Protein AF-A0A2Z4UVG0-F1 (afdb_monomer_lite)

Foldseek 3Di:
DFQAKAKEAEAEDDPQWWWKWKAKPPFDIDIYINPDRDIDIGGHHQDVVSFDKIKIWIWIFGPDPPRDTQATFIKIWTADRNNQAIDIGADPRGGPQWDWDDPDRRYIYIYRYDGD

Radius of gyration: 13.83 Å; chains: 1; bounding box: 35×26×41 Å

Structure (mmCIF, N/CA/C/O backbone):
data_AF-A0A2Z4UVG0-F1
#
_entry.id   AF-A0A2Z4UVG0-F1
#
loop_
_atom_site.group_PDB
_atom_site.id
_atom_site.type_symbol
_atom_site.label_atom_id
_atom_site.label_alt_id
_atom_site.label_comp_id
_atom_site.label_asym_id
_atom_site.label_entity_id
_atom_site.label_seq_id
_atom_site.pdbx_PDB_ins_code
_atom_site.Cartn_x
_atom_site.Cartn_y
_atom_site.Cartn_z
_atom_site.occupancy
_atom_site.B_iso_or_equiv
_atom_site.auth_seq_id
_atom_site.auth_comp_id
_atom_site.auth_asym_id
_atom_site.auth_atom_id
_atom_site.pdbx_PDB_model_num
ATOM 1 N N . MET A 1 1 ? -10.010 15.197 14.086 1.00 56.59 1 MET A N 1
ATOM 2 C CA . MET A 1 1 ? -8.655 14.617 14.220 1.00 56.59 1 MET A CA 1
ATOM 3 C C . MET A 1 1 ? -8.649 13.291 13.475 1.00 56.59 1 MET A C 1
ATOM 5 O O . MET A 1 1 ? -9.696 12.650 13.489 1.00 56.59 1 MET A O 1
ATOM 9 N N . PRO A 1 2 ? -7.560 12.908 12.789 1.00 71.81 2 PRO A N 1
ATOM 10 C CA . PRO A 1 2 ? -7.484 11.608 12.126 1.00 71.81 2 PRO A CA 1
ATOM 11 C C . PRO A 1 2 ? -7.598 10.477 13.155 1.00 71.81 2 PRO A C 1
ATOM 13 O O . PRO A 1 2 ? -7.041 10.574 14.249 1.00 71.81 2 PRO A O 1
ATOM 16 N N . LYS A 1 3 ? -8.346 9.431 12.801 1.00 82.44 3 LYS A N 1
ATOM 17 C CA . LYS A 1 3 ? -8.556 8.225 13.604 1.00 82.44 3 LYS A CA 1
ATOM 18 C C . LYS A 1 3 ? -7.345 7.303 13.556 1.00 82.44 3 LYS A C 1
ATOM 20 O O . LYS A 1 3 ? -6.973 6.747 14.581 1.00 82.44 3 LYS A O 1
ATOM 25 N N . ALA A 1 4 ? -6.733 7.172 12.384 1.00 88.00 4 ALA A N 1
ATOM 26 C CA . ALA A 1 4 ? -5.518 6.401 12.165 1.00 88.00 4 ALA A CA 1
ATOM 27 C C . ALA A 1 4 ? -4.609 7.130 11.171 1.00 88.00 4 ALA A C 1
ATOM 29 O O . ALA A 1 4 ? -5.077 7.895 10.325 1.00 88.00 4 ALA A O 1
ATOM 30 N N . ASN A 1 5 ? -3.308 6.874 11.272 1.00 92.44 5 ASN A N 1
ATOM 31 C CA . ASN A 1 5 ? -2.317 7.321 10.302 1.00 92.44 5 ASN A CA 1
ATOM 32 C C . ASN A 1 5 ? -1.577 6.091 9.789 1.00 92.44 5 ASN A C 1
ATOM 34 O O . ASN A 1 5 ? -0.985 5.362 10.582 1.00 92.44 5 ASN A O 1
ATOM 38 N N . ILE A 1 6 ? -1.619 5.870 8.478 1.00 94.06 6 ILE A N 1
ATOM 39 C CA . ILE A 1 6 ? -0.936 4.748 7.833 1.00 94.06 6 ILE A CA 1
ATOM 40 C C . ILE A 1 6 ? 0.223 5.311 7.031 1.00 94.06 6 ILE A C 1
ATOM 42 O O . ILE A 1 6 ? 0.024 6.129 6.133 1.00 94.06 6 ILE A O 1
ATOM 46 N N . ARG A 1 7 ? 1.440 4.898 7.365 1.00 96.69 7 ARG A N 1
ATOM 47 C CA . ARG A 1 7 ? 2.639 5.311 6.648 1.00 96.69 7 ARG A CA 1
ATOM 48 C C . ARG A 1 7 ? 2.884 4.353 5.487 1.00 96.69 7 ARG A C 1
ATOM 50 O O . ARG A 1 7 ? 2.956 3.147 5.686 1.00 96.69 7 ARG A O 1
ATOM 57 N N . PHE A 1 8 ? 3.045 4.899 4.294 1.00 96.06 8 PHE A N 1
ATOM 58 C CA . PHE A 1 8 ? 3.369 4.164 3.083 1.00 96.06 8 PHE A CA 1
ATOM 59 C C . PHE A 1 8 ? 4.762 4.525 2.587 1.00 96.06 8 PHE A C 1
ATOM 61 O O . PHE A 1 8 ? 5.138 5.698 2.605 1.00 96.06 8 PHE A O 1
ATOM 68 N N . THR A 1 9 ? 5.480 3.527 2.086 1.00 95.25 9 THR A N 1
ATOM 69 C CA . THR A 1 9 ? 6.734 3.684 1.339 1.00 95.25 9 THR A CA 1
ATOM 70 C C . THR A 1 9 ? 6.650 2.855 0.055 1.00 95.25 9 THR A C 1
ATOM 72 O O . THR A 1 9 ? 5.973 1.824 0.034 1.00 95.25 9 THR A O 1
ATOM 75 N N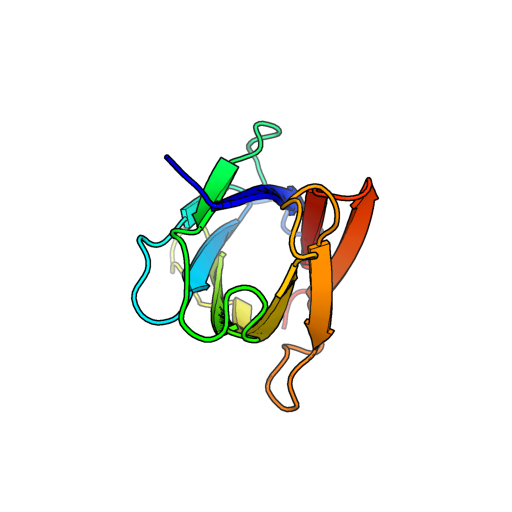 . ALA A 1 10 ? 7.312 3.306 -1.012 1.00 92.75 10 ALA A N 1
ATOM 76 C CA . ALA A 1 10 ? 7.444 2.570 -2.268 1.00 92.75 10 ALA A CA 1
ATOM 77 C C . ALA A 1 10 ? 8.905 2.142 -2.475 1.00 92.75 10 ALA A C 1
ATOM 79 O O . ALA A 1 10 ? 9.804 2.940 -2.236 1.00 92.75 10 ALA A O 1
ATOM 80 N N . ASP A 1 11 ? 9.134 0.907 -2.921 1.00 88.88 11 ASP A N 1
ATOM 81 C CA . ASP A 1 11 ? 10.475 0.355 -3.204 1.00 88.88 11 ASP A CA 1
ATOM 82 C C . ASP A 1 11 ? 10.421 -0.644 -4.383 1.00 88.88 11 ASP A C 1
ATOM 84 O O . ASP A 1 11 ? 9.343 -0.958 -4.887 1.00 88.88 11 ASP A O 1
ATOM 88 N N . GLY A 1 12 ? 11.539 -1.189 -4.848 1.00 80.81 12 GLY A N 1
ATOM 89 C CA . GLY A 1 12 ? 11.561 -2.333 -5.762 1.00 80.81 12 GLY A CA 1
ATOM 90 C C . GLY A 1 12 ? 12.417 -2.162 -7.013 1.00 80.81 12 GLY A C 1
ATOM 91 O O . GLY A 1 12 ? 13.141 -1.188 -7.184 1.00 80.81 12 GLY A O 1
ATOM 92 N N . LEU A 1 13 ? 12.331 -3.168 -7.886 1.00 69.12 13 LEU A N 1
ATOM 93 C CA . LEU A 1 13 ? 13.327 -3.504 -8.914 1.00 69.12 13 LEU A CA 1
ATOM 94 C C . LEU A 1 13 ? 13.258 -2.696 -10.226 1.00 69.12 13 LEU A C 1
ATOM 96 O O . LEU A 1 13 ? 13.814 -3.136 -11.231 1.00 69.12 13 LEU A O 1
ATOM 100 N N . ASP A 1 14 ? 12.619 -1.527 -10.243 1.00 70.69 14 ASP A N 1
ATOM 101 C CA . ASP A 1 14 ? 12.678 -0.649 -11.418 1.00 70.69 14 ASP A CA 1
ATOM 102 C C . ASP A 1 14 ? 13.831 0.351 -11.265 1.00 70.69 14 ASP A C 1
ATOM 104 O O . ASP A 1 14 ? 13.739 1.291 -10.473 1.00 70.69 14 ASP A O 1
ATOM 108 N N . ALA A 1 15 ? 14.923 0.135 -12.007 1.00 66.62 15 ALA A N 1
ATOM 109 C CA . ALA A 1 15 ? 16.113 0.991 -11.970 1.00 66.62 15 ALA A CA 1
ATOM 110 C C . ALA A 1 15 ? 15.810 2.442 -12.382 1.00 66.62 15 ALA A C 1
ATOM 112 O O . ALA A 1 15 ? 16.469 3.366 -11.906 1.00 66.62 15 ALA A O 1
ATOM 113 N N . ASP A 1 16 ? 14.789 2.628 -13.220 1.00 78.31 16 ASP A N 1
ATOM 114 C CA . ASP A 1 16 ? 14.308 3.930 -13.685 1.00 78.31 16 ASP A CA 1
ATOM 115 C C . ASP A 1 16 ? 13.196 4.507 -12.793 1.00 78.31 16 ASP A C 1
ATOM 117 O O . ASP A 1 16 ? 12.821 5.678 -12.909 1.00 78.31 16 ASP A O 1
ATOM 121 N N . GLY A 1 17 ? 12.705 3.694 -11.859 1.00 89.88 17 GLY A N 1
ATOM 122 C CA . GLY A 1 17 ? 11.712 4.056 -10.869 1.00 89.88 17 GLY A CA 1
ATOM 123 C C . GLY A 1 17 ? 10.278 4.137 -11.389 1.00 89.88 17 GLY A C 1
ATOM 124 O O . GLY A 1 17 ? 9.982 4.334 -12.569 1.00 89.88 17 GLY A O 1
ATOM 125 N N . TYR A 1 18 ? 9.349 4.044 -10.445 1.00 93.31 18 TYR A N 1
ATOM 126 C CA . TYR A 1 18 ? 7.921 4.133 -10.701 1.00 93.31 18 TYR A CA 1
ATOM 127 C C . TYR A 1 18 ? 7.237 5.048 -9.684 1.00 93.31 18 TYR A C 1
ATOM 129 O O . TYR A 1 18 ? 7.665 5.205 -8.538 1.00 93.31 18 TYR A O 1
ATOM 137 N N . THR A 1 19 ? 6.139 5.653 -10.111 1.00 95.19 19 THR A N 1
ATOM 138 C CA . THR A 1 19 ? 5.181 6.328 -9.251 1.00 95.19 19 THR A CA 1
ATOM 139 C C . THR A 1 19 ? 4.156 5.306 -8.770 1.00 95.19 19 THR A C 1
ATOM 141 O O . THR A 1 19 ? 3.436 4.713 -9.574 1.00 95.19 19 THR A O 1
ATOM 144 N N . LEU A 1 20 ? 4.071 5.108 -7.457 1.00 96.06 20 LEU A N 1
ATOM 145 C CA . LEU A 1 20 ? 3.022 4.347 -6.795 1.00 96.06 20 LEU A CA 1
ATOM 146 C C . LEU A 1 20 ? 1.901 5.283 -6.355 1.00 96.06 20 LEU A C 1
ATOM 148 O O . LEU A 1 20 ? 2.116 6.186 -5.548 1.00 96.06 20 LEU A O 1
ATOM 152 N N . LYS A 1 21 ? 0.683 5.019 -6.816 1.00 97.12 21 LYS A N 1
ATOM 153 C CA . LYS A 1 21 ? -0.529 5.641 -6.285 1.00 97.12 21 LYS A CA 1
ATOM 154 C C . LYS A 1 21 ? -1.233 4.676 -5.352 1.00 97.12 21 LYS A C 1
ATOM 156 O O . LYS A 1 21 ? -1.458 3.529 -5.728 1.00 97.12 21 LYS A O 1
ATOM 161 N N . VAL A 1 22 ? -1.604 5.153 -4.169 1.00 97.56 22 VAL A N 1
ATOM 162 C CA . VAL A 1 22 ? -2.509 4.465 -3.241 1.00 97.56 22 VAL A CA 1
ATOM 163 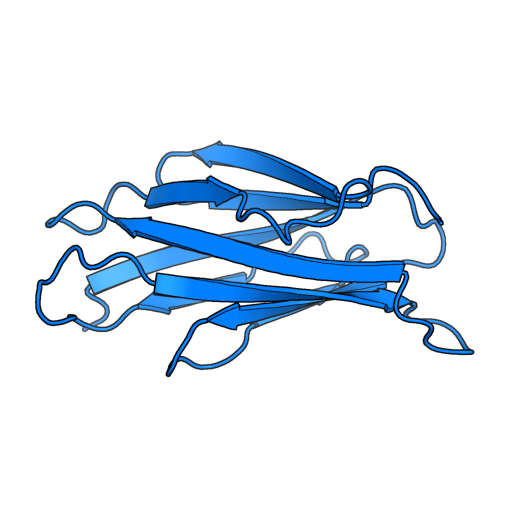C C . VAL A 1 22 ? -3.772 5.308 -3.161 1.00 97.56 22 VAL A C 1
ATOM 165 O O . VAL A 1 22 ? -3.717 6.457 -2.737 1.00 97.56 22 VAL A O 1
ATOM 168 N N . ILE A 1 23 ? -4.898 4.762 -3.605 1.00 97.06 23 ILE A N 1
ATOM 169 C CA . ILE A 1 23 ? -6.170 5.475 -3.768 1.00 97.06 23 ILE A CA 1
ATOM 170 C C . ILE A 1 23 ? -7.214 4.770 -2.894 1.00 97.06 23 ILE A C 1
ATOM 172 O O . ILE A 1 23 ? -7.871 3.831 -3.356 1.00 97.06 23 ILE A O 1
ATOM 176 N N . PRO A 1 24 ? -7.348 5.148 -1.614 1.00 95.56 24 PRO A N 1
ATOM 177 C CA . PRO A 1 24 ? -8.342 4.563 -0.729 1.00 95.56 24 PRO A CA 1
ATOM 178 C C . PRO A 1 24 ? -9.744 5.057 -1.077 1.00 95.56 24 PRO A C 1
ATOM 180 O O . PRO A 1 24 ? -9.933 6.191 -1.520 1.00 95.56 24 PRO A O 1
ATOM 183 N N . TRP A 1 25 ? -10.747 4.213 -0.851 1.00 93.25 25 TRP A N 1
ATOM 184 C CA . TRP A 1 25 ? -12.136 4.580 -1.091 1.00 93.25 25 TRP A CA 1
ATOM 185 C C . TRP A 1 25 ? -12.532 5.808 -0.265 1.00 93.25 25 TRP A C 1
ATOM 187 O O . TRP A 1 25 ? -12.440 5.800 0.962 1.00 93.25 25 TRP A O 1
ATOM 197 N N . ASN A 1 26 ? -12.995 6.849 -0.960 1.00 90.00 26 ASN A N 1
ATOM 198 C CA . ASN A 1 26 ? -13.487 8.098 -0.379 1.00 90.00 26 ASN A CA 1
ATOM 199 C C . ASN A 1 26 ? -12.457 8.880 0.469 1.00 90.00 26 ASN A C 1
ATOM 201 O O . ASN A 1 26 ? -12.853 9.682 1.313 1.00 90.00 26 ASN A O 1
ATOM 205 N N . LEU A 1 27 ? -11.152 8.662 0.249 1.00 91.56 27 LEU A N 1
ATOM 206 C CA . LEU A 1 27 ? -10.061 9.419 0.877 1.00 91.56 27 LEU A CA 1
ATOM 207 C C . LEU A 1 27 ? -9.147 10.048 -0.178 1.00 91.56 27 LEU A C 1
ATOM 209 O O . LEU A 1 27 ? -9.188 9.692 -1.357 1.00 91.56 27 LEU A O 1
ATOM 213 N N . GLU A 1 28 ? -8.309 10.985 0.261 1.00 92.56 28 GLU A N 1
ATOM 214 C CA . GLU A 1 28 ? -7.312 11.605 -0.605 1.00 92.56 28 GLU A CA 1
ATOM 215 C C . GLU A 1 28 ? -6.260 10.571 -1.057 1.00 92.56 28 GLU A C 1
ATOM 217 O O . GLU A 1 28 ? -5.716 9.840 -0.220 1.00 92.56 28 GLU A O 1
ATOM 222 N N . PRO A 1 29 ? -5.967 10.484 -2.368 1.00 95.00 29 PRO A N 1
ATOM 223 C CA . PRO A 1 29 ? -4.914 9.620 -2.874 1.00 95.00 29 PRO A CA 1
ATOM 224 C C . PRO A 1 29 ? -3.533 10.017 -2.361 1.00 95.00 29 PRO A C 1
ATOM 226 O O . PRO A 1 29 ? -3.198 11.196 -2.275 1.00 95.00 29 PRO A O 1
ATOM 229 N N . LEU A 1 30 ? -2.685 9.020 -2.141 1.00 95.81 30 LEU A N 1
ATOM 230 C CA . LEU A 1 30 ? -1.255 9.222 -1.966 1.00 95.81 30 LEU A CA 1
ATOM 231 C C . LEU A 1 30 ? -0.514 8.919 -3.258 1.00 95.81 30 LEU A C 1
ATOM 233 O O . LEU A 1 30 ? -0.823 7.951 -3.954 1.00 95.81 30 LEU A O 1
ATOM 237 N N . GLU A 1 31 ? 0.520 9.707 -3.518 1.00 95.94 31 GLU A N 1
ATOM 238 C CA . GLU A 1 31 ? 1.487 9.465 -4.578 1.00 95.94 31 GLU A CA 1
ATOM 239 C C . GLU A 1 31 ? 2.887 9.345 -3.964 1.00 95.94 31 GLU A C 1
ATOM 241 O O . GLU A 1 31 ? 3.336 10.220 -3.218 1.00 95.94 31 GLU A O 1
ATOM 246 N N . LEU A 1 32 ? 3.563 8.236 -4.256 1.00 94.88 32 LEU A N 1
ATOM 247 C CA . LEU A 1 32 ? 4.918 7.925 -3.816 1.00 94.88 32 LEU A CA 1
ATOM 248 C C . LEU A 1 32 ? 5.783 7.653 -5.042 1.00 94.88 32 LEU A C 1
ATOM 250 O O . LEU A 1 32 ? 5.305 7.088 -6.020 1.00 94.88 32 LEU A O 1
ATOM 254 N N . LYS A 1 33 ? 7.063 8.013 -4.990 1.00 92.88 33 LYS A N 1
AT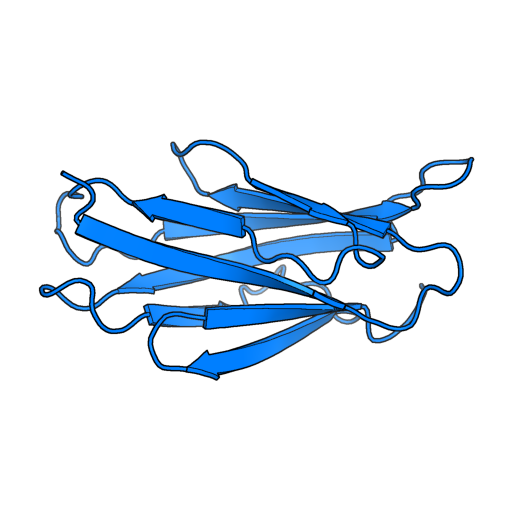OM 255 C CA . LYS A 1 33 ? 8.039 7.624 -6.014 1.00 92.88 33 LYS A CA 1
ATOM 256 C C . LYS A 1 33 ? 8.938 6.555 -5.420 1.00 92.88 33 LYS A C 1
ATOM 258 O O . LYS A 1 33 ? 9.426 6.751 -4.316 1.00 92.88 33 LYS A O 1
ATOM 263 N N . SER A 1 34 ? 9.194 5.466 -6.138 1.00 91.81 34 SER A N 1
ATOM 264 C CA . SER A 1 34 ? 10.092 4.403 -5.659 1.00 91.81 34 SER A CA 1
ATOM 265 C C . SER A 1 34 ? 11.544 4.865 -5.506 1.00 91.81 34 SER A C 1
ATOM 267 O O . SER A 1 34 ? 12.329 4.239 -4.809 1.00 91.81 34 SER A O 1
ATOM 269 N N . THR A 1 35 ? 11.906 5.977 -6.149 1.00 89.00 35 THR A N 1
ATOM 270 C CA . THR A 1 35 ? 13.214 6.630 -6.013 1.00 89.00 35 THR A CA 1
ATOM 271 C C . THR A 1 35 ? 13.290 7.572 -4.807 1.00 89.00 35 THR A C 1
ATOM 273 O O . THR A 1 35 ? 14.341 8.159 -4.562 1.00 89.00 35 THR A O 1
ATOM 276 N N . ASP A 1 36 ? 12.178 7.791 -4.099 1.00 86.19 36 ASP A N 1
ATOM 277 C CA . ASP A 1 36 ? 12.100 8.619 -2.896 1.00 86.19 36 ASP A CA 1
ATOM 278 C C . ASP A 1 36 ? 12.017 7.706 -1.668 1.00 86.19 36 ASP A C 1
ATOM 280 O O . ASP A 1 36 ? 11.105 6.893 -1.536 1.00 86.19 36 ASP A O 1
ATOM 284 N N . THR A 1 37 ? 12.963 7.851 -0.741 1.00 79.75 37 THR A N 1
ATOM 285 C CA . THR A 1 37 ? 12.940 7.113 0.531 1.00 79.75 37 THR A CA 1
ATOM 286 C C . THR A 1 37 ? 11.939 7.703 1.524 1.00 79.75 37 THR A C 1
ATOM 288 O O . THR A 1 37 ? 11.667 7.102 2.567 1.00 79.75 37 THR A O 1
ATOM 291 N N . ALA A 1 38 ? 11.380 8.882 1.234 1.00 86.31 38 ALA A N 1
ATOM 292 C CA . ALA A 1 38 ? 10.420 9.527 2.103 1.00 86.31 38 ALA A CA 1
ATOM 293 C C . ALA A 1 38 ? 9.062 8.827 2.043 1.00 86.31 38 ALA A C 1
ATOM 295 O O . ALA A 1 38 ? 8.383 8.773 1.017 1.00 86.31 38 ALA A O 1
ATOM 296 N N . SER A 1 39 ? 8.607 8.388 3.210 1.00 91.50 39 SER A N 1
ATOM 297 C CA . SER A 1 39 ? 7.256 7.873 3.366 1.00 91.50 39 SER A CA 1
ATOM 298 C C . SER A 1 39 ? 6.182 8.947 3.139 1.00 91.50 39 SER A C 1
ATOM 300 O O . SER A 1 39 ? 6.432 10.148 3.300 1.00 91.50 39 SER A O 1
ATOM 302 N N . ARG A 1 40 ? 4.955 8.522 2.832 1.00 95.44 40 ARG A N 1
ATOM 303 C CA . ARG A 1 40 ? 3.748 9.364 2.833 1.00 95.44 40 ARG A CA 1
ATOM 304 C C . ARG A 1 40 ? 2.739 8.831 3.837 1.00 95.44 40 ARG A C 1
ATOM 306 O O . ARG A 1 40 ? 2.685 7.632 4.081 1.00 95.44 40 ARG A O 1
ATOM 313 N N . VAL A 1 41 ? 1.957 9.719 4.442 1.00 95.12 41 VAL A N 1
ATOM 314 C CA . VAL A 1 41 ? 0.993 9.346 5.484 1.00 95.12 41 VAL A CA 1
ATOM 315 C C . VAL A 1 41 ? -0.420 9.488 4.946 1.00 95.12 41 VAL A C 1
ATOM 317 O O . VAL A 1 41 ? -0.813 10.571 4.526 1.00 95.12 41 VAL A O 1
ATOM 320 N N . LEU A 1 42 ? -1.183 8.400 5.002 1.00 94.00 42 LEU A N 1
ATOM 321 C CA . LEU A 1 42 ? -2.621 8.412 4.792 1.00 94.00 42 LEU A CA 1
ATOM 322 C C . LEU A 1 4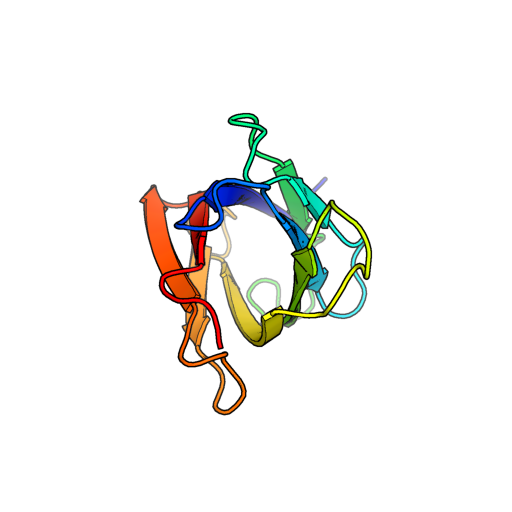2 ? -3.288 8.689 6.136 1.00 94.00 42 LEU A C 1
ATOM 324 O O . LEU A 1 42 ? -3.229 7.855 7.042 1.00 94.00 42 LEU A O 1
ATOM 328 N N . SER A 1 43 ? -3.933 9.844 6.254 1.00 92.06 43 SER A N 1
ATOM 329 C CA . SER A 1 43 ? -4.752 10.176 7.414 1.00 92.06 43 SER A CA 1
ATOM 330 C C . SER A 1 43 ? -6.180 9.693 7.200 1.00 92.06 43 SER A C 1
ATOM 332 O O . SER A 1 43 ? -6.882 10.152 6.302 1.00 92.06 43 SER A O 1
ATOM 334 N N . VAL A 1 44 ? -6.614 8.767 8.047 1.00 88.38 44 VAL A N 1
ATOM 335 C CA . VAL A 1 44 ? -7.934 8.147 7.956 1.00 88.38 44 VAL A CA 1
ATOM 336 C C . VAL A 1 44 ? -8.882 8.849 8.935 1.00 88.38 44 VAL A C 1
ATOM 338 O O . VAL A 1 44 ? -8.547 8.946 10.119 1.00 88.38 44 VAL A O 1
ATOM 341 N N . PRO A 1 45 ? -10.035 9.381 8.492 1.00 87.75 45 PRO A N 1
ATOM 342 C CA . PRO A 1 45 ? -11.039 9.964 9.377 1.00 87.75 45 PRO A CA 1
ATOM 343 C C . PRO A 1 45 ? -11.745 8.880 10.201 1.00 87.75 45 PRO A C 1
ATOM 345 O O . PRO A 1 45 ? -11.563 7.686 9.975 1.00 87.75 45 PRO A O 1
ATOM 348 N N . ASP A 1 46 ? -12.560 9.292 11.169 1.00 84.88 46 ASP A N 1
ATOM 349 C CA . ASP A 1 46 ? -13.406 8.339 11.887 1.00 84.88 46 ASP A CA 1
ATOM 350 C C . ASP A 1 46 ? -14.468 7.791 10.926 1.00 84.88 46 ASP A C 1
ATOM 352 O O . ASP A 1 46 ? -15.211 8.557 10.305 1.00 84.88 46 ASP A O 1
ATOM 356 N N . LEU A 1 47 ? -14.492 6.471 10.759 1.00 84.25 47 LEU A N 1
ATOM 357 C CA . LEU A 1 47 ? -15.469 5.787 9.917 1.00 84.25 47 LEU A CA 1
ATOM 358 C C . LEU A 1 47 ? -16.644 5.282 10.758 1.00 84.25 47 LEU A C 1
ATOM 360 O O . LEU A 1 47 ? -16.615 5.303 11.986 1.00 84.25 47 LEU A O 1
ATOM 364 N N . ASN A 1 48 ? -17.697 4.814 10.091 1.00 84.56 48 ASN A N 1
ATOM 365 C CA . ASN A 1 48 ? -18.801 4.131 10.751 1.00 84.56 48 ASN A CA 1
ATOM 366 C C . ASN A 1 48 ? -19.049 2.768 10.078 1.00 84.56 48 ASN A C 1
ATOM 368 O O . ASN A 1 48 ? -19.573 2.748 8.962 1.00 84.56 48 ASN A O 1
ATOM 372 N N . PRO A 1 49 ? -18.691 1.641 10.722 1.00 87.69 49 PRO A N 1
ATOM 373 C CA . PRO A 1 49 ? -18.030 1.541 12.031 1.00 87.69 49 PRO A CA 1
ATOM 374 C C . PRO A 1 49 ? -16.581 2.071 12.019 1.00 87.69 49 PRO A C 1
ATOM 376 O O . PRO A 1 49 ? -15.936 2.123 10.975 1.00 87.69 49 PRO A O 1
ATOM 379 N N . ALA A 1 50 ? -16.067 2.472 13.187 1.00 85.06 50 ALA A N 1
ATOM 380 C CA . ALA A 1 50 ? -14.769 3.154 13.330 1.00 85.06 50 ALA A CA 1
ATOM 381 C C . ALA A 1 50 ? -13.551 2.312 12.917 1.00 85.06 50 ALA A C 1
ATOM 383 O O . ALA A 1 50 ? -12.476 2.858 12.682 1.00 85.06 50 ALA A O 1
ATOM 384 N N . ASP A 1 51 ? -13.719 0.996 12.837 1.00 85.38 51 ASP A N 1
ATOM 385 C CA . ASP A 1 51 ? -12.738 0.003 12.402 1.00 85.38 51 ASP A CA 1
ATOM 386 C C . ASP A 1 51 ? -13.145 -0.669 11.079 1.00 85.38 51 ASP A C 1
ATOM 388 O O . ASP A 1 51 ? -12.747 -1.808 10.813 1.00 85.38 51 ASP A O 1
ATOM 392 N N . ALA A 1 52 ? -13.969 0.007 10.270 1.00 89.94 52 ALA A N 1
ATOM 393 C CA . ALA A 1 52 ? -14.381 -0.486 8.964 1.00 89.94 52 ALA A CA 1
ATOM 394 C C . ALA A 1 52 ? -13.168 -0.768 8.068 1.00 89.94 52 ALA A C 1
ATOM 396 O O . ALA A 1 52 ? -12.224 0.018 7.990 1.00 89.94 52 ALA A O 1
ATOM 397 N N . GLU A 1 53 ? -13.220 -1.898 7.364 1.00 93.06 53 GLU A N 1
ATOM 398 C CA . GLU A 1 53 ? -12.267 -2.203 6.303 1.00 93.06 53 GLU A CA 1
ATOM 399 C C . GLU A 1 53 ? -12.556 -1.312 5.088 1.00 93.06 53 GLU A C 1
ATOM 401 O O . GLU A 1 53 ? -13.703 -1.199 4.651 1.00 93.06 53 GLU A O 1
ATOM 406 N N . ILE A 1 54 ? -11.515 -0.694 4.529 1.00 94.75 54 ILE A N 1
ATOM 407 C CA . ILE A 1 54 ? -11.602 0.082 3.290 1.00 94.75 54 ILE A CA 1
ATOM 408 C C . ILE A 1 54 ? -10.779 -0.579 2.197 1.00 94.75 54 ILE A C 1
ATOM 410 O O . ILE A 1 54 ? -9.698 -1.115 2.437 1.00 94.75 54 ILE A O 1
ATOM 414 N N . VAL A 1 55 ? -11.278 -0.506 0.969 1.00 96.25 55 VAL A N 1
ATOM 415 C CA . VAL A 1 55 ? -10.504 -0.876 -0.214 1.00 96.25 55 VAL A CA 1
ATOM 416 C C . VAL A 1 55 ? -9.637 0.304 -0.648 1.00 96.25 55 VAL A C 1
ATOM 418 O O . VAL A 1 55 ? -10.092 1.448 -0.650 1.00 96.25 55 VAL A O 1
ATOM 421 N N . ALA A 1 56 ? -8.396 0.029 -1.036 1.00 97.44 56 ALA A N 1
ATOM 422 C CA . ALA A 1 56 ? -7.514 0.978 -1.694 1.00 97.44 56 ALA A CA 1
ATOM 423 C C . ALA A 1 56 ? -7.022 0.402 -3.018 1.00 97.44 56 ALA A C 1
ATOM 425 O O . ALA A 1 56 ? -6.436 -0.682 -3.053 1.00 97.44 56 ALA A O 1
ATOM 426 N N . GLN A 1 57 ? -7.255 1.130 -4.109 1.00 97.88 57 GLN A N 1
ATOM 427 C CA . GLN A 1 57 ? -6.612 0.824 -5.379 1.00 97.88 57 GLN A CA 1
ATOM 428 C C . GLN A 1 57 ? -5.125 1.166 -5.272 1.00 97.88 57 GLN A C 1
ATOM 430 O O . GLN A 1 57 ? -4.752 2.188 -4.694 1.00 97.88 57 GLN A O 1
ATOM 435 N N . ILE A 1 58 ? -4.285 0.317 -5.849 1.00 97.25 58 ILE A N 1
ATOM 436 C CA . ILE A 1 58 ? -2.867 0.583 -6.041 1.00 97.25 58 ILE A CA 1
ATOM 437 C C . ILE A 1 58 ? -2.529 0.554 -7.524 1.00 97.25 58 ILE A C 1
ATOM 439 O O . ILE A 1 58 ? -2.991 -0.317 -8.261 1.00 97.25 58 ILE A O 1
ATOM 443 N N . ALA A 1 59 ? -1.721 1.510 -7.963 1.00 96.44 59 ALA A N 1
ATOM 444 C CA . ALA A 1 59 ? -1.252 1.579 -9.338 1.00 96.44 59 ALA A CA 1
ATOM 445 C C . ALA A 1 59 ? 0.211 2.015 -9.363 1.00 96.44 59 ALA A C 1
ATOM 447 O O . ALA A 1 59 ? 0.547 3.071 -8.831 1.00 96.44 59 ALA A O 1
ATOM 448 N N . ALA A 1 60 ? 1.064 1.208 -9.985 1.00 95.12 60 ALA A N 1
ATO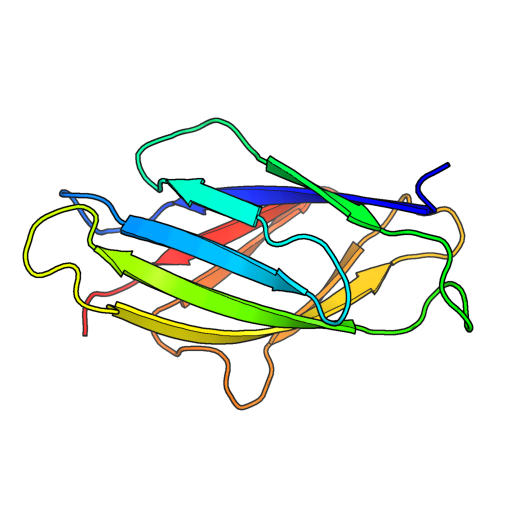M 449 C CA . ALA A 1 60 ? 2.460 1.528 -10.237 1.00 95.12 60 ALA A CA 1
ATOM 450 C C . ALA A 1 60 ? 2.626 1.909 -11.710 1.00 95.12 60 ALA A C 1
ATOM 452 O O . ALA A 1 60 ? 2.266 1.135 -12.602 1.00 95.12 60 ALA A O 1
ATOM 453 N N . GLN A 1 61 ? 3.159 3.099 -11.959 1.00 94.88 61 GLN A N 1
ATOM 454 C CA . GLN A 1 61 ? 3.380 3.653 -13.290 1.00 94.88 61 GLN A CA 1
ATOM 455 C C . GLN A 1 61 ? 4.841 4.059 -13.440 1.00 94.88 61 GLN A C 1
ATOM 457 O O . GLN A 1 61 ? 5.361 4.745 -12.568 1.00 94.88 61 GLN A O 1
ATOM 462 N N . GLN A 1 62 ? 5.496 3.683 -14.535 1.00 92.69 62 GLN A N 1
ATOM 463 C CA . GLN A 1 62 ? 6.874 4.106 -14.801 1.00 92.69 62 GLN A CA 1
ATOM 464 C C . GLN A 1 62 ? 7.007 5.632 -14.785 1.00 92.69 62 GLN A C 1
ATOM 466 O O . GLN A 1 62 ? 6.154 6.352 -15.316 1.00 92.69 62 GLN A O 1
ATOM 471 N N . ILE A 1 63 ? 8.091 6.131 -14.187 1.00 92.31 63 ILE A N 1
ATOM 472 C CA . ILE A 1 63 ? 8.386 7.570 -14.184 1.00 92.31 63 ILE A CA 1
ATOM 473 C C . ILE A 1 63 ? 8.787 8.020 -15.587 1.00 92.31 63 ILE A C 1
ATOM 475 O O . ILE A 1 63 ? 8.323 9.060 -16.056 1.00 92.31 63 ILE A O 1
ATOM 479 N N . ASN A 1 64 ? 9.614 7.229 -16.265 1.00 89.31 64 ASN A N 1
ATOM 480 C CA . ASN A 1 64 ? 10.096 7.536 -17.602 1.00 89.31 64 ASN A CA 1
ATOM 481 C C . ASN A 1 64 ? 9.055 7.192 -18.676 1.00 89.31 64 ASN A C 1
ATOM 483 O O . ASN A 1 64 ? 8.160 6.366 -18.480 1.00 89.31 64 ASN A O 1
ATOM 487 N N . TRP A 1 65 ? 9.178 7.845 -19.833 1.00 87.00 65 TRP A N 1
ATOM 488 C CA . TRP A 1 65 ? 8.374 7.533 -21.015 1.00 87.00 65 TRP A CA 1
ATOM 489 C C . TRP A 1 65 ? 8.518 6.034 -21.358 1.00 87.00 65 TRP A C 1
ATOM 491 O O . TRP A 1 65 ? 9.647 5.542 -21.353 1.00 87.00 65 TRP A O 1
ATOM 501 N N . PRO A 1 66 ? 7.430 5.296 -21.655 1.00 91.94 66 PRO A N 1
ATOM 502 C CA . PRO A 1 66 ? 6.099 5.770 -22.050 1.00 91.94 66 PRO A CA 1
ATOM 503 C C . PRO A 1 66 ? 5.093 5.945 -20.901 1.00 91.94 66 PRO A C 1
ATOM 505 O O . PRO A 1 66 ? 3.897 6.060 -21.162 1.00 91.94 66 PRO A O 1
ATOM 508 N N . HIS A 1 67 ? 5.541 5.968 -19.642 1.00 91.56 67 HIS A N 1
ATOM 509 C CA . HIS A 1 67 ? 4.673 6.011 -18.460 1.00 91.56 67 HIS A CA 1
ATOM 510 C C . HIS A 1 67 ? 3.709 4.818 -18.397 1.00 91.56 67 HIS A C 1
ATOM 512 O O . HIS A 1 67 ? 2.524 4.963 -18.079 1.00 91.56 67 HIS A O 1
ATOM 518 N N . GLN A 1 68 ? 4.206 3.628 -18.739 1.00 92.38 68 GLN A N 1
ATOM 519 C CA . GLN A 1 68 ? 3.403 2.415 -18.722 1.00 92.38 68 GLN A CA 1
ATOM 520 C C . GLN A 1 68 ? 3.019 2.043 -17.286 1.00 92.38 68 GLN A C 1
ATOM 522 O O . GLN A 1 68 ? 3.825 2.138 -16.358 1.00 92.38 68 GLN A O 1
ATOM 527 N N . TYR A 1 69 ? 1.780 1.586 -17.105 1.00 93.88 69 TYR A N 1
ATOM 528 C CA . TYR A 1 69 ? 1.374 0.933 -15.866 1.00 93.88 69 TYR A CA 1
ATOM 529 C C . TYR A 1 69 ? 2.008 -0.454 -15.788 1.00 93.88 69 TYR A C 1
ATOM 531 O O . TYR A 1 69 ? 1.731 -1.313 -16.624 1.00 93.88 69 TYR A O 1
ATOM 539 N N . VAL A 1 70 ? 2.842 -0.660 -14.774 1.00 93.50 70 VAL A N 1
ATOM 540 C CA . VAL A 1 70 ? 3.555 -1.922 -14.524 1.00 93.50 70 VAL A CA 1
ATOM 541 C C . VAL A 1 70 ? 2.867 -2.772 -13.462 1.00 93.50 70 VAL A C 1
ATOM 543 O O . VAL A 1 70 ? 3.092 -3.973 -13.408 1.00 93.50 70 VAL A O 1
ATOM 546 N N . ALA A 1 71 ? 1.987 -2.186 -12.647 1.00 95.19 71 ALA A N 1
ATOM 547 C CA . ALA A 1 71 ? 1.095 -2.927 -11.761 1.00 95.19 71 ALA A CA 1
ATOM 548 C C . AL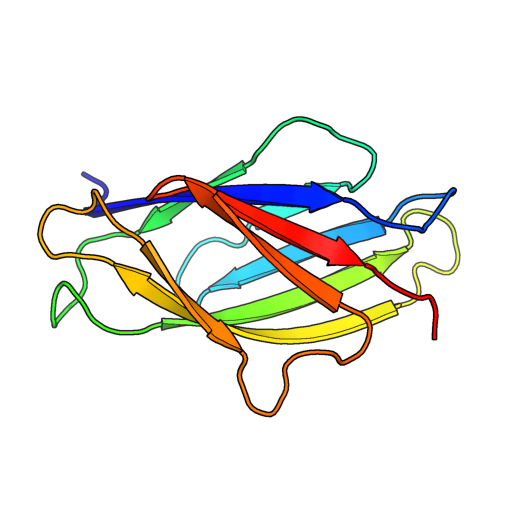A A 1 71 ? -0.199 -2.140 -11.523 1.00 95.19 71 ALA A C 1
ATOM 550 O O . ALA A 1 71 ? -0.180 -0.913 -11.416 1.00 95.19 71 ALA A O 1
ATOM 551 N N . ASN A 1 72 ? -1.328 -2.837 -11.419 1.00 96.31 72 ASN A N 1
ATOM 552 C CA . ASN A 1 72 ? -2.620 -2.245 -11.080 1.00 96.31 72 ASN A CA 1
ATOM 553 C C . ASN A 1 72 ? -3.460 -3.279 -10.331 1.00 96.31 72 ASN A C 1
ATOM 555 O O . ASN A 1 72 ? -3.531 -4.433 -10.748 1.00 96.31 72 ASN A O 1
ATOM 559 N N . GLY A 1 73 ? -4.074 -2.871 -9.229 1.00 97.25 73 GLY A N 1
ATOM 560 C CA . GLY A 1 73 ? -4.905 -3.748 -8.424 1.00 97.25 73 GLY A CA 1
ATOM 561 C C . GLY A 1 73 ? -5.389 -3.066 -7.160 1.00 97.25 73 GLY A C 1
ATOM 562 O O . GLY A 1 73 ? -5.541 -1.847 -7.123 1.00 97.25 73 GLY A O 1
ATOM 563 N N . SER A 1 74 ? -5.643 -3.835 -6.107 1.00 97.88 74 SER A N 1
ATOM 564 C CA . SER A 1 74 ? -6.153 -3.271 -4.857 1.00 97.88 74 SER A CA 1
ATOM 565 C C . SER A 1 74 ? -5.772 -4.086 -3.627 1.00 97.88 74 SER A C 1
ATOM 567 O O . SER A 1 74 ? -5.441 -5.272 -3.704 1.00 97.88 74 SER A O 1
ATOM 569 N N . LEU A 1 75 ? -5.847 -3.449 -2.464 1.00 97.62 75 LEU A N 1
ATOM 570 C CA . LEU A 1 75 ? -5.684 -4.072 -1.155 1.00 97.62 75 LEU A CA 1
ATOM 571 C C . LEU A 1 75 ? -6.750 -3.556 -0.186 1.00 97.62 75 LEU A C 1
ATOM 573 O O . LEU A 1 75 ? -7.280 -2.460 -0.353 1.00 97.62 75 LEU A O 1
ATOM 577 N N . TYR A 1 76 ? -7.047 -4.349 0.832 1.00 97.50 76 TYR A N 1
ATOM 578 C CA . TYR A 1 76 ? -7.894 -3.951 1.945 1.00 97.50 76 TYR A CA 1
ATOM 579 C C . TYR A 1 76 ? -7.043 -3.425 3.099 1.00 97.50 76 TYR A C 1
ATOM 581 O O . TYR A 1 76 ? -6.009 -4.014 3.422 1.00 97.50 76 TYR A O 1
ATOM 589 N N . LEU A 1 77 ? -7.490 -2.334 3.715 1.00 96.38 77 LEU A N 1
ATOM 590 C CA . LEU A 1 77 ? -6.888 -1.696 4.883 1.00 96.38 77 LEU A CA 1
ATOM 591 C C . LEU A 1 77 ? -7.889 -1.688 6.032 1.00 96.38 77 LEU A C 1
ATOM 593 O O . LEU A 1 77 ? -9.053 -1.341 5.845 1.00 96.38 77 LEU A O 1
ATOM 597 N N . ARG A 1 78 ? -7.414 -2.000 7.234 1.00 94.75 78 ARG A N 1
ATOM 598 C CA . ARG A 1 78 ? -8.180 -1.892 8.475 1.00 94.75 78 ARG A CA 1
ATOM 599 C C . ARG A 1 78 ? -7.275 -1.428 9.608 1.00 94.75 78 ARG A C 1
ATOM 601 O O . ARG A 1 78 ? -6.070 -1.667 9.573 1.00 94.75 78 ARG A O 1
ATOM 608 N N . TRP A 1 79 ? -7.838 -0.806 10.635 1.00 93.06 79 TRP A N 1
ATOM 609 C CA . TRP A 1 79 ? -7.096 -0.361 11.815 1.00 93.06 79 TRP A CA 1
ATOM 610 C C . TRP A 1 79 ? -7.832 -0.690 13.113 1.00 93.06 79 TRP A C 1
ATOM 612 O O . TRP A 1 79 ? -9.037 -0.936 13.128 1.00 93.06 79 TRP A O 1
ATOM 622 N N . SER A 1 80 ? -7.086 -0.714 14.213 1.00 92.50 80 SER A N 1
ATOM 623 C CA . SER A 1 80 ? -7.624 -0.852 15.563 1.00 92.50 80 SER A CA 1
ATOM 624 C C . SER A 1 80 ? -8.388 0.402 15.995 1.00 92.50 80 SER A C 1
ATOM 626 O O . SER A 1 80 ? -8.140 1.507 15.517 1.00 92.50 80 SER A O 1
ATOM 628 N N . LEU A 1 81 ? -9.296 0.253 16.963 1.00 89.88 81 LEU A N 1
ATOM 629 C CA . LEU A 1 81 ? -10.122 1.358 17.470 1.00 89.88 81 LEU A CA 1
ATOM 630 C C . LEU A 1 81 ? -9.321 2.509 18.099 1.00 89.88 81 LEU A C 1
ATOM 632 O O . LEU A 1 81 ? -9.837 3.622 18.193 1.00 89.88 81 LEU A O 1
ATOM 636 N N . ASP A 1 82 ? -8.086 2.262 18.531 1.00 89.38 82 ASP A N 1
ATOM 637 C CA . ASP A 1 82 ? -7.164 3.283 19.037 1.00 89.38 82 ASP A CA 1
ATOM 638 C C . ASP A 1 82 ? -6.271 3.897 17.942 1.00 89.38 82 ASP A C 1
ATOM 640 O O . ASP A 1 82 ? -5.481 4.793 18.237 1.00 89.38 82 ASP A O 1
ATOM 644 N N . GLY A 1 83 ? -6.386 3.422 16.695 1.00 87.69 83 GLY A N 1
ATOM 645 C CA . GLY A 1 83 ? -5.630 3.904 15.540 1.00 87.69 83 GLY A CA 1
ATOM 646 C C . GLY A 1 83 ? -4.150 3.531 15.539 1.00 87.69 83 GLY A C 1
ATOM 647 O O . GLY A 1 83 ? -3.412 4.013 14.682 1.00 87.69 83 GLY A O 1
ATOM 648 N N . LYS A 1 84 ? -3.698 2.711 16.498 1.00 90.31 84 LYS A N 1
ATOM 649 C CA . LYS A 1 84 ? -2.275 2.398 16.694 1.00 90.31 84 LYS A CA 1
ATOM 650 C C . LYS A 1 84 ? -1.801 1.182 15.922 1.00 90.31 84 LYS A C 1
ATOM 652 O O . LYS A 1 84 ? -0.599 0.987 15.817 1.00 90.31 84 LYS A O 1
ATOM 657 N N . LYS A 1 85 ? -2.724 0.373 15.406 1.00 94.38 85 LYS A N 1
ATOM 658 C CA . LYS A 1 85 ? -2.414 -0.825 14.637 1.00 94.38 85 LYS A CA 1
ATOM 659 C C . LYS A 1 85 ? -3.180 -0.826 13.331 1.00 94.38 85 LYS A C 1
ATOM 661 O O . LYS A 1 85 ? -4.395 -0.664 13.317 1.00 94.38 85 LYS A O 1
ATOM 666 N N . VAL A 1 86 ? -2.463 -1.077 12.251 1.00 94.94 86 VAL A N 1
ATOM 667 C CA . VAL A 1 86 ? -2.955 -1.274 10.897 1.00 94.94 86 VAL A CA 1
ATOM 668 C C . VAL A 1 86 ? -2.804 -2.746 10.556 1.00 94.94 86 VAL A C 1
ATOM 670 O O . VAL A 1 86 ? -1.813 -3.400 10.879 1.00 94.94 86 VAL A O 1
ATOM 673 N N . THR A 1 87 ? -3.814 -3.271 9.886 1.00 95.69 87 THR A N 1
ATOM 674 C CA . THR A 1 87 ? -3.795 -4.586 9.258 1.00 95.69 87 THR A CA 1
ATOM 675 C C . THR A 1 87 ? -4.204 -4.421 7.807 1.00 95.69 87 THR A C 1
ATOM 677 O O . THR A 1 87 ? -4.942 -3.498 7.455 1.00 95.69 87 THR A O 1
ATOM 680 N N . TYR A 1 88 ? -3.699 -5.298 6.953 1.00 96.31 88 TYR A N 1
ATOM 681 C CA . TYR A 1 88 ? -4.008 -5.272 5.535 1.00 96.31 88 TYR A CA 1
ATOM 682 C C . TYR A 1 88 ? -4.247 -6.686 5.022 1.00 96.31 88 TYR A C 1
ATOM 684 O O . TYR A 1 88 ? -3.766 -7.670 5.589 1.00 96.31 88 TYR A O 1
ATOM 692 N N . ARG A 1 89 ? -4.972 -6.776 3.912 1.00 96.94 89 ARG A N 1
ATOM 693 C CA . ARG A 1 89 ? -5.177 -8.017 3.167 1.00 96.94 89 ARG A CA 1
ATOM 694 C C . ARG A 1 89 ? -5.055 -7.733 1.676 1.00 96.94 89 ARG A C 1
ATOM 696 O O . ARG A 1 89 ? -5.598 -6.754 1.174 1.00 96.94 89 ARG A O 1
ATOM 703 N N . LYS A 1 90 ? -4.372 -8.619 0.952 1.00 97.38 90 LYS A N 1
ATOM 704 C CA . LYS A 1 90 ? -4.372 -8.608 -0.515 1.00 97.38 90 LYS A CA 1
ATOM 705 C C . LYS A 1 90 ? -5.773 -8.957 -1.017 1.00 97.38 90 LYS A C 1
ATOM 707 O O . LYS A 1 90 ? -6.351 -9.948 -0.567 1.00 97.38 90 LYS A O 1
ATOM 712 N N . THR A 1 91 ? -6.315 -8.145 -1.917 1.00 97.56 91 THR A N 1
ATOM 713 C CA . THR A 1 91 ? -7.546 -8.519 -2.620 1.00 97.56 91 THR A CA 1
ATOM 714 C C . THR A 1 91 ? -7.240 -9.609 -3.646 1.00 97.56 91 THR A C 1
ATOM 716 O O . THR A 1 91 ? -6.083 -9.902 -3.952 1.00 97.56 91 THR A O 1
ATOM 719 N N . GLU A 1 92 ? -8.289 -10.169 -4.225 1.00 95.75 92 GLU A N 1
ATOM 720 C CA . GLU A 1 92 ? -8.226 -11.091 -5.355 1.00 95.75 92 GLU A CA 1
ATOM 721 C C . GLU A 1 92 ? -7.632 -10.412 -6.603 1.00 95.75 92 GLU A C 1
ATOM 723 O O . GLU A 1 92 ? -7.053 -11.079 -7.455 1.00 95.75 92 GLU A O 1
ATOM 728 N N . GLY A 1 93 ? -7.735 -9.080 -6.687 1.00 94.88 93 GLY A N 1
ATOM 729 C CA . GLY A 1 93 ? -7.134 -8.250 -7.729 1.00 94.88 93 GLY A CA 1
ATOM 730 C C . GLY A 1 93 ? -5.764 -7.682 -7.360 1.00 94.88 93 GLY A C 1
ATOM 731 O O . GLY A 1 93 ? -5.301 -6.765 -8.031 1.00 94.88 93 GLY A O 1
ATOM 732 N N . PHE A 1 94 ? -5.120 -8.145 -6.284 1.00 97.50 94 PHE A N 1
ATOM 733 C CA . PHE A 1 94 ? -3.786 -7.666 -5.927 1.00 97.50 94 PHE A CA 1
ATOM 734 C C . PHE A 1 94 ? -2.751 -8.115 -6.982 1.00 97.50 94 PHE A C 1
ATOM 736 O O . PHE A 1 94 ? -2.709 -9.302 -7.316 1.00 97.50 94 PHE A O 1
ATOM 743 N N . PRO A 1 95 ? -1.896 -7.212 -7.499 1.00 95.94 95 PRO A N 1
ATOM 744 C CA . PRO A 1 95 ? -1.001 -7.527 -8.605 1.00 95.94 95 PRO A CA 1
ATOM 745 C C . PRO A 1 95 ? 0.073 -8.538 -8.185 1.00 95.94 95 PRO A C 1
ATOM 747 O O . PRO A 1 95 ? 0.730 -8.391 -7.152 1.00 95.94 95 PRO A O 1
ATOM 750 N N . THR A 1 96 ? 0.269 -9.575 -9.001 1.00 95.44 96 THR A N 1
ATOM 751 C CA . THR A 1 96 ? 1.182 -10.696 -8.705 1.00 95.44 96 THR A CA 1
ATOM 752 C C . THR A 1 96 ? 2.651 -10.293 -8.700 1.00 95.44 96 THR A C 1
ATOM 754 O O . THR A 1 96 ? 3.471 -10.975 -8.092 1.00 95.44 96 THR A O 1
ATOM 757 N N . ASN A 1 97 ? 2.983 -9.186 -9.358 1.00 94.62 97 ASN A N 1
ATOM 758 C CA . ASN A 1 97 ? 4.325 -8.626 -9.434 1.00 94.62 97 ASN A CA 1
ATOM 759 C C . ASN A 1 97 ? 4.604 -7.555 -8.365 1.00 94.62 97 ASN A C 1
ATOM 761 O O . ASN A 1 97 ? 5.616 -6.858 -8.443 1.00 94.62 97 ASN A O 1
ATOM 765 N N . MET A 1 98 ? 3.745 -7.436 -7.346 1.00 95.62 98 MET A N 1
ATOM 766 C CA . MET A 1 98 ? 4.009 -6.611 -6.170 1.00 95.62 98 MET A CA 1
ATOM 767 C C . MET A 1 98 ? 4.065 -7.425 -4.875 1.00 95.62 98 MET A C 1
ATOM 769 O O . MET A 1 98 ? 3.476 -8.498 -4.730 1.00 95.62 98 MET A O 1
ATOM 773 N N . ALA A 1 99 ? 4.744 -6.862 -3.884 1.00 95.50 99 ALA A N 1
ATOM 774 C CA . ALA A 1 99 ? 4.759 -7.330 -2.510 1.00 95.50 99 ALA A CA 1
ATOM 775 C C . ALA A 1 99 ? 4.335 -6.210 -1.555 1.00 95.50 99 ALA A C 1
ATOM 777 O O . ALA A 1 99 ? 4.452 -5.027 -1.867 1.00 95.50 99 ALA A O 1
ATOM 778 N N . ILE A 1 100 ? 3.838 -6.604 -0.384 1.00 96.19 100 ILE A N 1
ATOM 779 C CA . ILE A 1 100 ? 3.608 -5.701 0.744 1.00 96.19 100 ILE A CA 1
ATOM 780 C C . ILE A 1 100 ? 4.404 -6.263 1.914 1.00 96.19 100 ILE A C 1
ATOM 782 O O . ILE A 1 100 ? 4.328 -7.464 2.188 1.00 96.19 100 ILE A O 1
ATOM 786 N N . LYS A 1 101 ? 5.137 -5.398 2.605 1.00 96.06 101 LYS A N 1
ATOM 787 C CA . LYS A 1 101 ? 5.802 -5.696 3.868 1.00 96.06 101 LYS A CA 1
ATOM 788 C C . LYS A 1 101 ? 5.313 -4.713 4.923 1.00 96.06 101 LYS A C 1
ATOM 790 O O . LYS A 1 101 ? 5.228 -3.519 4.662 1.00 96.06 101 LYS A O 1
ATOM 795 N N . GLN A 1 102 ? 4.977 -5.216 6.104 1.00 96.69 102 GLN A N 1
ATOM 796 C CA . GLN A 1 102 ? 4.649 -4.373 7.250 1.00 96.69 102 GLN A CA 1
ATOM 797 C C . GLN A 1 102 ? 5.908 -4.182 8.088 1.00 96.69 102 GLN A C 1
ATOM 799 O O . GLN A 1 102 ? 6.481 -5.161 8.561 1.00 96.69 102 GLN A O 1
ATOM 804 N N . GLU A 1 103 ? 6.357 -2.934 8.202 1.00 94.19 103 GLU A N 1
ATOM 805 C CA . GLU A 1 103 ? 7.602 -2.582 8.899 1.00 94.19 103 GLU A CA 1
ATOM 806 C C . GLU A 1 103 ? 7.365 -2.383 10.401 1.00 94.19 103 GLU A C 1
ATOM 808 O O . GLU A 1 103 ? 8.187 -2.776 11.223 1.00 94.19 103 GLU A O 1
ATOM 813 N N . ASP A 1 104 ? 6.219 -1.797 10.756 1.00 95.69 104 ASP A N 1
ATOM 814 C CA . ASP A 1 104 ? 5.763 -1.599 12.131 1.00 95.69 104 ASP A CA 1
ATOM 815 C C . ASP A 1 104 ? 4.224 -1.632 12.198 1.00 95.69 104 ASP A C 1
ATOM 817 O O . ASP A 1 104 ? 3.544 -1.903 11.204 1.00 95.69 104 ASP A O 1
ATOM 821 N N . ASP A 1 105 ? 3.651 -1.353 13.369 1.00 96.69 105 ASP A N 1
ATOM 822 C CA . ASP A 1 105 ? 2.201 -1.402 13.581 1.00 96.69 105 ASP A CA 1
ATOM 823 C C . ASP A 1 105 ? 1.400 -0.474 12.650 1.00 96.69 105 ASP A C 1
ATOM 825 O O . ASP A 1 105 ? 0.215 -0.712 12.449 1.00 96.69 105 ASP A O 1
ATOM 829 N N . THR A 1 106 ? 2.009 0.546 12.041 1.00 96.00 106 THR A N 1
ATOM 830 C CA . THR A 1 106 ? 1.325 1.550 11.202 1.00 96.00 106 THR A CA 1
ATOM 831 C C . THR A 1 106 ? 1.968 1.776 9.831 1.00 96.00 106 THR A C 1
ATOM 833 O O . THR A 1 106 ? 1.464 2.588 9.054 1.00 96.00 106 THR A O 1
ATOM 836 N N . SER A 1 107 ? 3.057 1.072 9.514 1.00 96.62 107 SER A N 1
ATOM 837 C CA . SER A 1 107 ? 3.867 1.312 8.316 1.00 96.62 107 SER A CA 1
ATOM 838 C C . SER A 1 107 ? 3.845 0.134 7.347 1.00 96.62 107 SER A C 1
ATOM 840 O O . SER A 1 107 ? 4.162 -0.997 7.717 1.00 96.62 107 SER A O 1
ATOM 842 N N . LEU A 1 108 ? 3.526 0.422 6.085 1.00 97.19 108 LEU A N 1
ATOM 843 C CA . LEU A 1 108 ? 3.480 -0.527 4.978 1.00 97.19 108 LEU A CA 1
ATOM 844 C C . LEU A 1 108 ? 4.438 -0.093 3.861 1.00 97.19 108 LEU A C 1
ATOM 846 O O . LEU A 1 108 ? 4.326 1.006 3.319 1.00 97.19 108 LEU A O 1
ATOM 850 N N . THR A 1 109 ? 5.334 -0.988 3.465 1.00 96.19 109 THR A N 1
ATOM 851 C CA . THR A 1 109 ? 6.156 -0.848 2.260 1.00 96.19 109 THR A CA 1
ATOM 852 C C . THR A 1 109 ? 5.508 -1.645 1.136 1.00 96.19 109 THR A C 1
ATOM 854 O O . THR A 1 109 ? 5.282 -2.849 1.282 1.00 96.19 109 THR A O 1
ATOM 857 N N . LEU A 1 110 ? 5.204 -0.990 0.017 1.00 95.69 110 LEU A N 1
ATOM 858 C CA . LEU A 1 110 ? 4.773 -1.651 -1.212 1.00 95.69 110 LEU A CA 1
ATOM 859 C C . LEU A 1 110 ? 5.943 -1.701 -2.187 1.00 95.69 110 LEU A C 1
ATOM 861 O O . LEU A 1 110 ? 6.541 -0.671 -2.493 1.00 95.69 110 LEU A O 1
ATOM 865 N N . SER A 1 111 ? 6.242 -2.896 -2.687 1.00 94.44 111 SER A N 1
ATOM 866 C CA . SER A 1 111 ? 7.406 -3.118 -3.541 1.00 94.44 111 SER A CA 1
ATOM 867 C C . SER A 1 111 ? 7.023 -3.746 -4.869 1.00 94.44 111 SER A C 1
ATOM 869 O O . SER A 1 111 ? 6.267 -4.717 -4.895 1.00 94.44 111 SER A O 1
ATOM 871 N N . LEU A 1 112 ? 7.584 -3.240 -5.966 1.00 93.44 112 LEU A N 1
ATOM 872 C CA . LEU A 1 112 ? 7.547 -3.915 -7.261 1.00 93.44 112 LEU A CA 1
ATOM 873 C C . LEU A 1 112 ? 8.636 -4.995 -7.279 1.00 93.44 112 LEU A C 1
ATOM 875 O O . LEU A 1 112 ? 9.823 -4.682 -7.176 1.00 93.44 112 LEU A O 1
ATOM 879 N N . VAL A 1 113 ? 8.243 -6.266 -7.367 1.00 93.81 113 VAL A N 1
ATOM 880 C CA . VAL A 1 113 ? 9.181 -7.403 -7.287 1.00 93.81 113 VAL A CA 1
ATOM 881 C C . VAL A 1 113 ? 9.569 -7.961 -8.653 1.00 93.81 113 VAL A C 1
ATOM 883 O O . VAL A 1 113 ? 10.564 -8.671 -8.758 1.00 93.81 113 VAL A O 1
ATOM 886 N N . SER A 1 114 ? 8.816 -7.630 -9.701 1.00 88.62 114 SER A N 1
ATOM 887 C CA . SER A 1 114 ? 9.187 -7.927 -11.083 1.00 88.62 114 SER A CA 1
ATOM 888 C C . SER A 1 114 ? 8.531 -6.948 -12.056 1.00 88.62 114 SER A C 1
ATOM 890 O O . SER A 1 114 ? 7.432 -6.442 -11.811 1.00 88.62 114 SER A O 1
ATOM 892 N N . LEU A 1 115 ? 9.191 -6.716 -13.187 1.00 80.19 115 LEU A N 1
ATOM 893 C CA . LEU A 1 115 ? 8.561 -6.103 -14.354 1.00 80.19 115 LEU A CA 1
ATOM 894 C C . LEU A 1 115 ? 7.724 -7.172 -15.077 1.00 80.19 115 LEU A C 1
ATOM 896 O O . LEU A 1 115 ? 8.064 -8.357 -15.016 1.00 80.19 115 LEU A O 1
ATOM 900 N N . LEU A 1 116 ? 6.598 -6.759 -15.664 1.00 66.81 116 LEU A N 1
ATOM 901 C CA . LEU A 1 116 ? 5.769 -7.615 -16.522 1.00 66.81 116 LEU A CA 1
ATOM 902 C C . LEU A 1 116 ? 6.402 -7.777 -17.905 1.00 66.81 116 LEU A C 1
ATOM 904 O O . LEU A 1 116 ? 7.001 -6.788 -18.386 1.00 66.81 116 LEU A O 1
#

Sequence (116 aa):
MPKANIRFTADGLDADGYTLKVIPWNLEPLELKSTDTASRVLSVPDLNPADAEIVAQIAAQQINWPHQYVANGSLYLRWSLDGKKVTYRKTEGFPTNMAIKQEDDTSLTLSLVSLL

pLDDT: mean 91.55, std 7.27, range [56.59, 97.88]

Secondary structure (DSSP, 8-state):
--SEEEEEEEEES-TT-EEEEEEETTSPPEEEETT----EEEEEPPPSSTT--EEEEEEEEESSTT--EEEEEEEEEEE-TTS--EEEEE-TT--TTEEEEEEETTEEEEEE----